Protein AF-A0A564YB86-F1 (afdb_monomer_lite)

Organism: Hymenolepis diminuta (NCBI:txid6216)

Radius of gyration: 13.34 Å; chains: 1; bounding box: 32×27×42 Å

Secondary structure (DSSP, 8-state):
-PPPEEEEEESSTT-EEEEEE--TTTTTSPPEEEEEETTEEEETTT-SSPPSSHHHHHHHHHHHHHHHTT-PPPHHHHGGGHHHHHHHHHHS-TTGGGGG--

Structure (mmCIF, N/CA/C/O backbone):
data_AF-A0A564YB86-F1
#
_entry.id   AF-A0A564YB86-F1
#
loop_
_atom_site.group_PDB
_atom_site.id
_atom_site.type_symbol
_atom_site.label_atom_id
_atom_site.label_alt_id
_atom_site.label_comp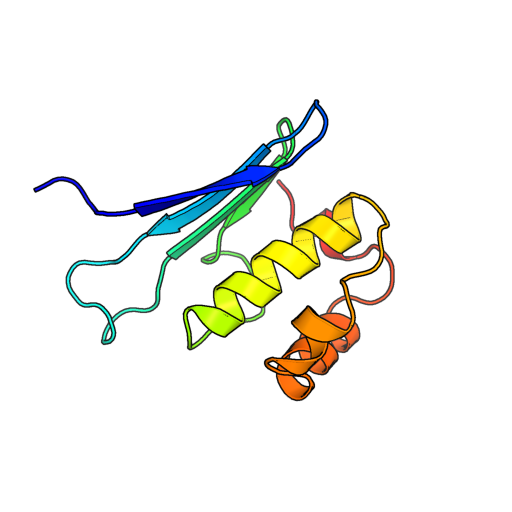_id
_atom_site.label_asym_id
_atom_site.label_entity_id
_atom_site.label_seq_id
_atom_site.pdbx_PDB_ins_code
_atom_site.Cartn_x
_atom_site.Cartn_y
_atom_site.Cartn_z
_atom_site.occupancy
_atom_site.B_iso_or_equiv
_atom_site.auth_seq_id
_atom_site.auth_comp_id
_atom_site.auth_asym_id
_atom_site.auth_atom_id
_atom_site.pdbx_PDB_model_num
ATOM 1 N N . MET A 1 1 ? 3.815 1.767 25.684 1.00 54.16 1 MET A N 1
ATOM 2 C CA . MET A 1 1 ? 3.731 0.775 24.587 1.00 54.16 1 MET A CA 1
ATOM 3 C C . MET A 1 1 ? 3.993 1.471 23.267 1.00 54.16 1 MET A C 1
ATOM 5 O O . MET A 1 1 ? 3.240 2.378 22.918 1.00 54.16 1 MET A O 1
ATOM 9 N N . SER A 1 2 ? 5.054 1.070 22.572 1.00 59.16 2 SER A N 1
ATOM 10 C CA . SER A 1 2 ? 5.341 1.510 21.204 1.00 59.16 2 SER A CA 1
ATOM 11 C C . SER A 1 2 ? 4.254 0.998 20.246 1.00 59.16 2 SER A C 1
ATOM 13 O O . SER A 1 2 ? 3.714 -0.086 20.478 1.00 59.16 2 SER A O 1
ATOM 15 N N . PRO A 1 3 ? 3.881 1.753 19.202 1.00 65.19 3 PRO A N 1
ATOM 16 C CA . PRO A 1 3 ? 2.909 1.284 18.222 1.00 65.19 3 PRO A CA 1
ATOM 17 C C . PRO A 1 3 ? 3.442 0.048 17.486 1.00 65.19 3 PRO A C 1
ATOM 19 O O . PRO A 1 3 ? 4.562 0.057 16.980 1.00 65.19 3 PRO A O 1
ATOM 22 N N . SER A 1 4 ? 2.631 -1.009 17.418 1.00 81.81 4 SER A N 1
ATOM 23 C CA . SER A 1 4 ? 2.932 -2.191 16.608 1.00 81.81 4 SER A CA 1
ATOM 24 C C . SER A 1 4 ? 2.824 -1.841 15.124 1.00 81.81 4 SER A C 1
ATOM 26 O O . SER A 1 4 ? 1.847 -1.210 14.700 1.00 81.81 4 SER A O 1
ATOM 28 N N . PHE A 1 5 ? 3.806 -2.271 14.337 1.00 88.44 5 PHE A N 1
ATOM 29 C CA . PHE A 1 5 ? 3.814 -2.093 12.892 1.00 88.44 5 PHE A CA 1
ATOM 30 C C . PHE A 1 5 ? 4.203 -3.387 12.182 1.00 88.44 5 PHE A C 1
ATOM 32 O O . PHE A 1 5 ? 4.868 -4.244 12.758 1.00 88.44 5 PHE A O 1
ATOM 39 N N . ILE A 1 6 ? 3.781 -3.502 10.926 1.00 90.50 6 ILE A N 1
ATOM 40 C CA . ILE A 1 6 ? 4.266 -4.523 9.995 1.00 90.50 6 ILE A CA 1
ATOM 41 C C . ILE A 1 6 ? 5.061 -3.785 8.922 1.00 90.50 6 ILE A C 1
ATOM 43 O O . ILE A 1 6 ? 4.577 -2.779 8.399 1.00 90.50 6 ILE A O 1
ATOM 47 N N . LEU A 1 7 ? 6.273 -4.250 8.628 1.00 92.44 7 LEU A N 1
ATOM 48 C CA . LEU A 1 7 ? 7.184 -3.659 7.651 1.00 92.44 7 LEU A CA 1
ATOM 49 C C . LEU A 1 7 ? 7.479 -4.680 6.555 1.00 92.44 7 LEU A C 1
ATOM 51 O O . LEU A 1 7 ? 7.815 -5.822 6.854 1.00 92.44 7 LEU A O 1
ATOM 55 N N . PHE A 1 8 ? 7.391 -4.242 5.306 1.00 92.69 8 PHE A N 1
ATOM 56 C CA . PHE A 1 8 ? 7.747 -5.023 4.129 1.00 92.69 8 PHE A CA 1
ATOM 57 C C . PHE A 1 8 ? 8.826 -4.273 3.361 1.00 92.69 8 PHE A C 1
ATOM 59 O O . PHE A 1 8 ? 8.673 -3.079 3.099 1.00 92.69 8 PHE A O 1
ATOM 66 N N . HIS A 1 9 ? 9.906 -4.961 3.007 1.00 92.00 9 HIS A N 1
ATOM 67 C CA . HIS A 1 9 ? 10.971 -4.402 2.180 1.00 92.00 9 HIS A CA 1
ATOM 68 C C . HIS A 1 9 ? 10.662 -4.594 0.694 1.00 92.00 9 HIS A C 1
ATOM 70 O O . HIS A 1 9 ? 10.125 -5.625 0.296 1.00 92.00 9 HIS A O 1
ATOM 76 N N . ILE A 1 10 ? 11.019 -3.597 -0.114 1.00 91.19 10 ILE A N 1
ATOM 77 C CA . ILE A 1 10 ? 10.881 -3.625 -1.573 1.00 91.19 10 ILE A CA 1
ATOM 78 C C . ILE A 1 10 ? 12.260 -3.899 -2.177 1.00 91.19 10 ILE A C 1
ATOM 80 O O . ILE A 1 10 ? 13.236 -3.249 -1.794 1.00 91.19 10 ILE A O 1
ATOM 84 N N . VAL A 1 11 ? 12.331 -4.848 -3.111 1.00 85.94 11 VAL A N 1
ATOM 85 C CA . VAL A 1 11 ? 13.561 -5.304 -3.783 1.00 85.94 11 VAL A CA 1
ATOM 86 C C . VAL A 1 11 ? 13.454 -5.110 -5.304 1.00 85.94 11 V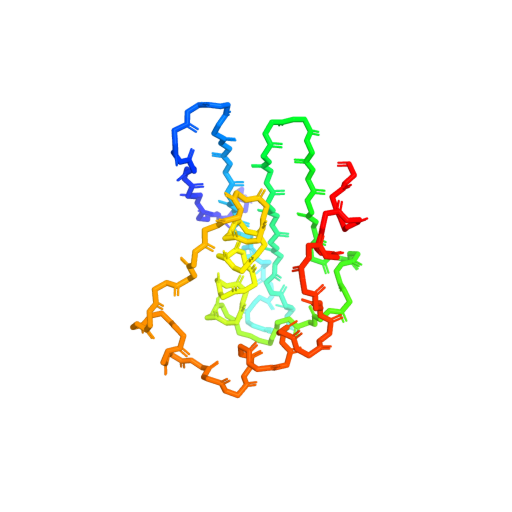AL A C 1
ATOM 88 O O . VAL A 1 11 ? 12.338 -5.220 -5.814 1.00 85.94 11 VAL A O 1
ATOM 91 N N . PRO A 1 12 ? 14.563 -4.883 -6.047 1.00 73.69 12 PRO A N 1
ATOM 92 C CA . PRO A 1 12 ? 15.955 -4.647 -5.612 1.00 73.69 12 PRO A CA 1
ATOM 93 C C . PRO A 1 12 ? 16.279 -3.153 -5.337 1.00 73.69 12 PRO A C 1
ATOM 95 O O . PRO A 1 12 ? 15.416 -2.288 -5.462 1.00 73.69 12 PRO A O 1
ATOM 98 N N . PHE A 1 13 ? 17.517 -2.833 -4.922 1.00 56.41 13 PHE A N 1
ATOM 99 C CA . PHE A 1 13 ? 17.978 -1.460 -4.611 1.00 56.41 13 PHE A CA 1
ATOM 100 C C . PHE A 1 13 ? 17.838 -0.505 -5.834 1.00 56.41 13 PHE A C 1
ATOM 102 O O . PHE A 1 13 ? 18.167 -0.942 -6.934 1.00 56.41 13 PHE A O 1
ATOM 109 N N . PRO A 1 14 ? 17.368 0.763 -5.710 1.00 58.72 14 PRO A N 1
ATOM 110 C CA . PRO A 1 14 ? 17.280 1.592 -4.501 1.00 58.72 14 PRO A CA 1
ATOM 111 C C . PRO A 1 14 ? 16.234 1.138 -3.482 1.00 58.72 14 PRO A C 1
ATOM 113 O O . PRO A 1 14 ? 16.266 1.597 -2.342 1.00 58.72 14 PRO A O 1
ATOM 116 N N . GLY A 1 15 ? 15.386 0.168 -3.837 1.00 78.44 15 GLY A N 1
ATOM 117 C CA . GLY A 1 15 ? 14.534 -0.534 -2.893 1.00 78.44 15 GLY A CA 1
ATOM 118 C C . GLY A 1 15 ? 13.634 0.425 -2.129 1.00 78.44 15 GLY A C 1
ATOM 119 O O . GLY A 1 15 ? 13.331 1.543 -2.557 1.00 78.44 15 GLY A O 1
ATOM 120 N N . GLY A 1 16 ? 13.180 -0.023 -0.973 1.00 91.25 16 GLY A N 1
ATOM 121 C CA . GLY A 1 16 ? 12.305 0.780 -0.147 1.00 91.25 16 GLY A CA 1
ATOM 122 C C . GLY A 1 16 ? 11.589 -0.061 0.878 1.00 91.25 16 GLY A C 1
ATOM 123 O O . GLY A 1 16 ? 11.995 -1.180 1.206 1.00 91.25 16 GLY A O 1
ATOM 124 N N . TYR A 1 17 ? 10.500 0.489 1.384 1.00 93.44 17 TYR A N 1
ATOM 125 C CA . TYR A 1 17 ? 9.610 -0.256 2.245 1.00 93.44 17 TYR A CA 1
ATOM 126 C C . TYR A 1 17 ? 8.186 0.245 2.110 1.00 93.44 17 TYR A C 1
ATOM 128 O O . TYR A 1 17 ? 7.944 1.419 1.826 1.00 93.44 17 TYR A O 1
ATOM 136 N N . TRP A 1 18 ? 7.234 -0.611 2.445 1.00 94.44 18 TRP A N 1
ATOM 137 C CA . TRP A 1 18 ? 5.960 -0.129 2.946 1.00 94.44 18 TRP A CA 1
ATOM 138 C C . TRP A 1 18 ? 5.719 -0.636 4.356 1.00 94.44 18 TRP A C 1
ATOM 140 O O . TRP A 1 18 ? 6.263 -1.654 4.785 1.00 94.44 18 TRP A O 1
ATOM 150 N N . ARG A 1 19 ? 4.913 0.104 5.110 1.00 94.25 19 ARG A N 1
ATOM 151 C CA . ARG A 1 19 ? 4.601 -0.239 6.496 1.00 94.25 19 ARG A CA 1
ATOM 152 C C . ARG A 1 19 ? 3.161 0.059 6.846 1.00 94.25 19 ARG A C 1
ATOM 154 O O . ARG A 1 19 ? 2.611 1.066 6.399 1.00 94.25 19 ARG A O 1
ATOM 161 N N . PHE A 1 20 ? 2.607 -0.783 7.705 1.00 93.88 20 PHE A N 1
ATOM 162 C CA . PHE A 1 20 ? 1.294 -0.620 8.310 1.00 93.88 20 PHE A CA 1
ATOM 163 C C . PHE A 1 20 ? 1.437 -0.267 9.779 1.00 93.88 20 PHE A C 1
ATOM 165 O O . PHE A 1 20 ? 2.175 -0.924 10.509 1.00 93.88 20 PHE A O 1
ATOM 172 N N . TYR A 1 21 ? 0.683 0.728 10.220 1.00 90.75 21 TYR A N 1
ATOM 173 C CA . TYR A 1 21 ? 0.574 1.117 11.615 1.00 90.75 21 TYR A CA 1
ATOM 174 C C . TYR A 1 21 ? -0.817 0.817 12.125 1.00 90.75 21 TYR A C 1
ATOM 176 O O . TYR A 1 21 ? -1.806 1.363 11.623 1.00 90.75 21 TYR A O 1
ATOM 184 N N . LYS A 1 22 ? -0.879 -0.002 13.175 1.00 87.25 22 LYS A N 1
ATOM 185 C CA . LYS A 1 22 ? -2.128 -0.268 13.877 1.00 87.25 22 LYS A CA 1
ATOM 186 C C . LYS A 1 22 ? -2.376 0.835 14.914 1.00 87.25 22 LYS A C 1
ATOM 188 O O . LYS A 1 22 ? -1.655 0.886 15.915 1.00 87.25 22 LYS A O 1
ATOM 193 N N . PRO A 1 23 ? -3.375 1.719 14.734 1.00 86.44 23 PRO A N 1
ATOM 194 C CA . PRO A 1 23 ? -3.736 2.662 15.785 1.00 86.44 23 PRO A CA 1
ATOM 195 C C . PRO A 1 23 ? -4.309 1.915 16.999 1.00 86.44 23 PRO A C 1
ATOM 197 O O . PRO A 1 23 ? -4.899 0.845 16.864 1.00 86.44 23 PRO A O 1
ATOM 200 N N . LYS A 1 24 ? -4.201 2.503 18.201 1.00 86.75 24 LYS A N 1
ATOM 201 C CA . LYS A 1 24 ? -4.731 1.897 19.444 1.00 86.75 24 LYS A CA 1
ATOM 202 C C . LYS A 1 24 ? -6.224 1.551 19.370 1.00 86.75 24 LYS A C 1
ATOM 204 O O . LYS A 1 24 ? -6.652 0.598 19.999 1.00 86.75 24 LYS A O 1
ATOM 209 N N . LYS A 1 25 ? -6.999 2.335 18.613 1.00 87.75 25 LYS A N 1
ATOM 210 C CA . LYS A 1 25 ? -8.445 2.163 18.411 1.00 87.75 25 LYS A CA 1
ATOM 211 C C . LYS A 1 25 ? -8.765 1.457 17.086 1.00 87.75 25 LYS A C 1
ATOM 213 O O . LYS A 1 25 ? -9.725 1.826 16.433 1.00 87.75 25 LYS A O 1
ATOM 218 N N . TYR A 1 26 ? -7.917 0.554 16.601 1.00 82.19 26 TYR A N 1
ATOM 219 C CA . TYR A 1 26 ? -8.249 -0.263 15.429 1.00 82.19 26 TYR A CA 1
ATOM 220 C C . TYR A 1 26 ? -9.256 -1.356 15.835 1.00 82.19 26 TYR A C 1
ATOM 222 O O . TYR A 1 26 ? -9.001 -2.012 16.848 1.00 82.19 26 TYR A O 1
ATOM 230 N N . PRO A 1 27 ? -10.350 -1.597 15.082 1.00 85.19 27 PRO A N 1
ATOM 231 C CA . PRO A 1 27 ? -10.670 -1.059 13.751 1.00 85.19 27 PRO A CA 1
ATOM 232 C C . PRO A 1 27 ? -11.500 0.242 13.722 1.00 85.19 27 PRO A C 1
ATOM 234 O O . PRO A 1 27 ? -11.800 0.730 12.639 1.00 85.19 27 PRO A O 1
ATOM 237 N N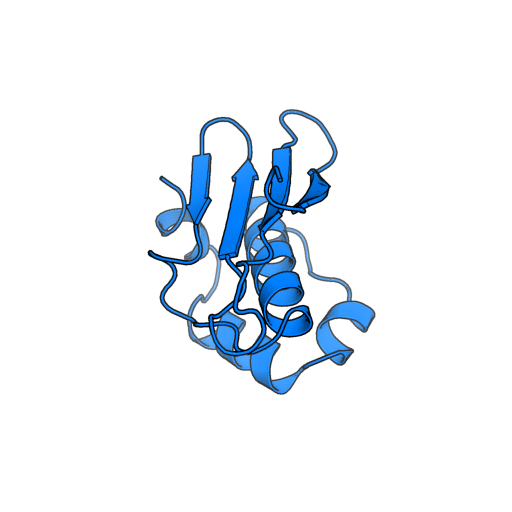 . GLN A 1 28 ? -11.857 0.848 14.862 1.00 88.44 28 GLN A N 1
ATOM 238 C CA . GLN A 1 28 ? -12.645 2.099 14.894 1.00 88.44 28 GLN A CA 1
ATOM 239 C C . GLN A 1 28 ? -11.925 3.301 14.254 1.00 88.44 28 GLN A C 1
ATOM 241 O O . GLN A 1 28 ? -12.563 4.255 13.816 1.00 88.44 28 GLN A O 1
ATOM 246 N N . LYS A 1 29 ? -10.588 3.281 14.219 1.00 85.56 29 LYS A N 1
ATOM 247 C CA . LYS A 1 29 ? -9.755 4.176 13.412 1.00 85.56 29 LYS A CA 1
ATOM 248 C C . LYS A 1 29 ? -9.105 3.386 12.275 1.00 85.56 29 LYS A C 1
ATOM 250 O O . LYS A 1 29 ? -8.600 2.289 12.538 1.00 85.56 29 LYS A O 1
ATOM 255 N N . PRO A 1 30 ? -9.039 3.959 11.059 1.00 84.00 30 PRO A N 1
ATOM 256 C CA . PRO A 1 30 ? -8.440 3.289 9.916 1.00 84.00 30 PRO A CA 1
ATOM 257 C C . PRO A 1 30 ? -6.954 3.022 10.151 1.00 84.00 30 PRO A C 1
ATOM 259 O O . PRO A 1 30 ? -6.261 3.773 10.845 1.00 84.00 30 PRO A O 1
ATOM 262 N N . LEU A 1 31 ? -6.465 1.945 9.544 1.00 88.38 31 LEU A N 1
ATOM 263 C CA . LEU A 1 31 ? -5.046 1.622 9.497 1.00 88.38 31 LEU A CA 1
ATOM 264 C C . LEU A 1 31 ? -4.275 2.763 8.815 1.00 88.38 31 LEU A C 1
ATOM 266 O O . LEU A 1 31 ? -4.719 3.285 7.790 1.00 88.38 31 LEU A O 1
ATOM 270 N N . LEU A 1 32 ? -3.110 3.133 9.353 1.00 91.62 32 LEU A N 1
ATOM 271 C CA . LEU A 1 32 ? -2.211 4.040 8.638 1.00 91.62 32 LEU A CA 1
ATOM 272 C C . LEU A 1 32 ? -1.210 3.223 7.836 1.00 91.62 32 LEU A C 1
ATOM 274 O O . LEU A 1 32 ? -0.712 2.201 8.308 1.00 91.62 32 LEU A O 1
ATOM 278 N N . TRP A 1 33 ? -0.890 3.689 6.639 1.00 94.25 33 TRP A N 1
ATOM 279 C CA . TRP A 1 33 ? 0.096 3.049 5.786 1.00 94.25 33 TRP A CA 1
ATOM 280 C C . TRP A 1 33 ? 0.981 4.090 5.114 1.00 94.25 33 TRP A C 1
ATOM 282 O O . TRP A 1 33 ? 0.595 5.250 4.939 1.00 94.25 33 TRP A O 1
ATOM 292 N N . LYS A 1 34 ? 2.199 3.666 4.788 1.00 95.31 34 LYS A N 1
ATOM 293 C CA . LYS A 1 34 ? 3.194 4.464 4.076 1.00 95.31 34 LYS A CA 1
ATOM 294 C C . LYS A 1 34 ? 3.952 3.569 3.112 1.00 95.31 34 LYS A C 1
ATOM 296 O O . LYS A 1 34 ? 4.386 2.500 3.536 1.00 95.31 34 LYS A O 1
ATOM 301 N N . VAL A 1 35 ? 4.180 4.052 1.898 1.00 95.62 35 VAL A N 1
ATOM 302 C CA . VAL A 1 35 ? 5.124 3.489 0.925 1.00 95.62 35 VAL A CA 1
ATOM 303 C C . VAL A 1 35 ? 6.287 4.469 0.786 1.00 95.62 35 VAL A C 1
ATOM 305 O O . VAL A 1 35 ? 6.063 5.672 0.678 1.00 95.62 35 VAL A O 1
ATOM 308 N N . LYS A 1 36 ? 7.526 3.983 0.832 1.00 94.88 36 LYS A N 1
ATOM 309 C CA . LYS A 1 36 ? 8.743 4.756 0.565 1.00 94.88 36 LYS A CA 1
ATOM 310 C C . LYS A 1 36 ? 9.579 4.011 -0.468 1.00 94.88 36 LYS A C 1
ATOM 312 O O . LYS A 1 36 ? 9.867 2.835 -0.256 1.00 94.88 36 LYS A O 1
ATOM 317 N N . ILE A 1 37 ? 9.982 4.701 -1.531 1.00 92.25 37 ILE A N 1
ATOM 318 C CA . ILE A 1 37 ? 10.851 4.180 -2.592 1.00 92.25 37 ILE A CA 1
ATOM 319 C C . ILE A 1 37 ? 11.918 5.241 -2.874 1.00 92.25 37 ILE A C 1
ATOM 321 O O . ILE A 1 37 ? 11.585 6.360 -3.264 1.00 92.25 37 ILE A O 1
ATOM 325 N N . GLY A 1 38 ? 13.190 4.920 -2.621 1.00 88.88 38 GLY A N 1
ATOM 326 C CA . GLY A 1 38 ? 14.263 5.922 -2.625 1.00 88.88 38 GLY A CA 1
ATOM 327 C C . GLY A 1 38 ? 13.945 7.106 -1.698 1.00 88.88 38 GLY A C 1
ATOM 328 O O . GLY A 1 38 ? 13.602 6.910 -0.527 1.00 88.88 38 GLY A O 1
ATOM 329 N N . ASP A 1 39 ? 14.010 8.325 -2.232 1.00 88.88 39 ASP A N 1
ATOM 330 C CA . ASP A 1 39 ? 13.693 9.563 -1.501 1.00 88.88 39 ASP A CA 1
ATOM 331 C C . ASP A 1 39 ? 12.208 9.933 -1.518 1.00 88.88 39 ASP A C 1
ATOM 333 O O . ASP A 1 39 ? 11.779 10.798 -0.758 1.00 88.88 39 ASP A O 1
ATOM 337 N N . LYS A 1 40 ? 11.410 9.237 -2.329 1.00 90.94 40 LYS A N 1
ATOM 338 C CA . LYS A 1 40 ? 9.992 9.518 -2.525 1.00 90.94 40 LYS A CA 1
ATOM 339 C C . LYS A 1 40 ? 9.116 8.713 -1.574 1.00 90.94 40 LYS A C 1
ATOM 341 O O . LYS A 1 40 ? 9.421 7.560 -1.240 1.00 90.94 40 LYS A O 1
ATOM 346 N N . GLN A 1 41 ? 7.980 9.273 -1.173 1.00 94.62 41 GLN A N 1
ATOM 347 C CA . GLN A 1 41 ? 7.018 8.560 -0.332 1.00 94.62 41 GLN A CA 1
ATOM 348 C C . GLN A 1 41 ? 5.557 8.909 -0.624 1.00 94.62 41 GLN A C 1
ATOM 350 O O . GLN A 1 41 ? 5.234 9.997 -1.081 1.00 94.62 41 GLN A O 1
ATOM 355 N N . VAL A 1 42 ? 4.668 7.984 -0.261 1.00 94.56 42 VAL A N 1
ATOM 356 C CA . VAL A 1 42 ? 3.213 8.174 -0.217 1.00 94.56 42 VAL A CA 1
ATOM 357 C C . VAL A 1 42 ? 2.719 7.763 1.162 1.00 94.56 42 VAL A C 1
ATOM 359 O O . VAL A 1 42 ? 3.144 6.739 1.707 1.00 94.56 42 VAL A O 1
ATOM 362 N N . VAL A 1 43 ? 1.805 8.541 1.735 1.00 93.69 43 VAL A N 1
ATOM 363 C CA . VAL A 1 43 ? 1.131 8.214 2.998 1.00 93.69 43 VAL A CA 1
ATOM 364 C C . VAL A 1 43 ? -0.382 8.260 2.826 1.00 93.69 43 VAL A C 1
ATOM 366 O O . VAL A 1 43 ? -0.923 9.074 2.076 1.00 93.69 43 VAL A O 1
ATOM 369 N N . ASN A 1 44 ? -1.081 7.406 3.569 1.00 91.25 44 ASN A N 1
ATOM 370 C CA . ASN A 1 44 ? -2.529 7.235 3.452 1.00 91.25 44 ASN A CA 1
ATOM 371 C C . ASN A 1 44 ? -3.359 8.513 3.684 1.00 91.25 44 ASN A C 1
ATOM 373 O O . ASN A 1 44 ? -4.498 8.607 3.219 1.00 91.25 44 ASN A O 1
ATOM 377 N N . THR A 1 45 ? -2.834 9.487 4.432 1.00 87.31 45 THR A N 1
ATOM 378 C CA . THR A 1 45 ? -3.536 10.743 4.727 1.00 87.31 45 THR A CA 1
ATOM 379 C C . THR A 1 45 ? -3.760 11.574 3.470 1.00 87.31 45 THR A C 1
ATOM 381 O O . THR A 1 45 ? -4.855 12.112 3.313 1.00 87.31 45 THR A O 1
ATOM 384 N N . PHE A 1 46 ? -2.786 11.600 2.557 1.00 86.81 46 PHE A N 1
ATOM 385 C CA . PHE A 1 46 ? -2.845 12.382 1.317 1.00 86.81 46 PHE A CA 1
ATOM 386 C C . PHE A 1 46 ? -3.343 11.578 0.114 1.00 86.81 46 PHE A C 1
ATOM 388 O O . PHE A 1 46 ? -3.786 12.166 -0.862 1.00 86.81 46 PHE A O 1
ATOM 395 N N . PHE A 1 47 ? -3.351 10.245 0.203 1.00 90.50 47 PHE A N 1
ATOM 396 C CA . PHE A 1 47 ? -3.820 9.407 -0.895 1.00 90.50 47 PHE A CA 1
ATOM 397 C C . PHE A 1 47 ? -5.352 9.518 -1.088 1.00 90.50 47 PHE A C 1
ATOM 399 O O . PHE A 1 47 ? -6.094 9.441 -0.093 1.00 90.50 47 PHE A O 1
ATOM 406 N N . PRO A 1 48 ? -5.853 9.690 -2.328 1.00 90.44 48 PRO A N 1
ATOM 407 C CA . PRO A 1 48 ? -7.258 10.011 -2.592 1.00 90.44 48 PRO A CA 1
ATOM 408 C C . PRO A 1 48 ? -8.209 8.819 -2.443 1.00 90.44 48 PRO A C 1
ATOM 410 O O . PRO A 1 48 ? -9.390 9.029 -2.182 1.00 90.44 48 PRO A O 1
ATOM 413 N N . ILE A 1 49 ? -7.719 7.581 -2.570 1.00 91.62 49 ILE A N 1
ATOM 414 C CA . ILE A 1 49 ? -8.525 6.374 -2.343 1.00 91.62 49 ILE A CA 1
ATOM 415 C C . ILE A 1 49 ? -8.292 5.881 -0.917 1.00 91.62 49 ILE A C 1
ATOM 417 O O . ILE A 1 49 ? -7.161 5.632 -0.496 1.00 91.62 49 ILE A O 1
ATOM 421 N N . LYS A 1 50 ? -9.366 5.751 -0.139 1.00 90.38 50 LYS A N 1
ATOM 422 C CA . LYS A 1 50 ? -9.281 5.299 1.251 1.00 90.38 50 LYS A CA 1
ATOM 423 C C . LYS A 1 50 ? -9.487 3.789 1.323 1.00 90.38 50 LYS A C 1
ATOM 425 O O . LYS A 1 50 ? -10.507 3.277 0.890 1.00 90.38 50 LYS A O 1
ATOM 430 N N . ALA A 1 51 ? -8.517 3.092 1.910 1.00 90.69 51 ALA A N 1
ATOM 431 C CA . ALA A 1 51 ? -8.662 1.685 2.259 1.00 90.69 51 ALA A CA 1
ATOM 432 C C . ALA A 1 51 ? -9.494 1.538 3.538 1.00 90.69 51 ALA A C 1
ATOM 434 O O . ALA A 1 51 ? -9.144 2.113 4.575 1.00 90.69 51 ALA A O 1
ATOM 435 N N . SER A 1 52 ? -10.543 0.721 3.479 1.00 88.56 52 SER A N 1
ATOM 436 C CA . SER A 1 52 ? -11.372 0.377 4.643 1.00 88.56 52 SER A CA 1
ATOM 437 C C . SER A 1 52 ? -10.859 -0.858 5.388 1.00 88.56 52 SER A C 1
ATOM 439 O O . SER A 1 52 ? -11.211 -1.077 6.546 1.00 88.56 52 SER A O 1
ATOM 441 N N . THR A 1 53 ? -10.002 -1.660 4.751 1.00 90.12 53 THR A N 1
ATOM 442 C CA . THR A 1 53 ? -9.445 -2.895 5.320 1.00 90.12 53 THR A CA 1
ATOM 443 C C . THR A 1 53 ? -7.924 -2.953 5.176 1.00 90.12 53 THR A C 1
ATOM 445 O O . THR A 1 53 ? -7.329 -2.267 4.342 1.00 90.12 53 THR A O 1
ATOM 448 N N . LEU A 1 54 ? -7.276 -3.809 5.978 1.00 91.44 54 LEU A N 1
ATOM 449 C CA . LEU A 1 54 ? -5.846 -4.110 5.821 1.00 91.44 54 LEU A CA 1
ATOM 450 C C . LEU A 1 54 ? -5.539 -4.675 4.425 1.00 91.44 54 LEU A C 1
ATOM 452 O O . LEU A 1 54 ? -4.516 -4.318 3.851 1.00 91.44 54 LEU A O 1
ATOM 456 N N . LEU A 1 55 ? -6.433 -5.500 3.868 1.00 93.56 55 LEU A N 1
ATOM 457 C CA . LEU A 1 55 ? -6.286 -6.052 2.520 1.00 93.56 55 LEU A CA 1
ATOM 458 C C . LEU A 1 55 ? -6.281 -4.947 1.458 1.00 93.56 55 LEU A C 1
ATOM 460 O O . LEU A 1 55 ? -5.389 -4.909 0.621 1.00 93.56 55 LEU A O 1
ATOM 464 N N . GLN A 1 56 ? -7.215 -3.999 1.525 1.00 94.50 56 GLN A N 1
ATOM 465 C CA . GLN A 1 56 ? -7.239 -2.871 0.589 1.00 94.50 56 GLN A CA 1
ATOM 466 C C . GLN A 1 56 ? -6.008 -1.976 0.747 1.00 94.50 56 GLN A C 1
ATOM 468 O O . GLN A 1 56 ? -5.440 -1.533 -0.245 1.00 94.50 56 GLN A O 1
ATOM 473 N N . ALA A 1 57 ? -5.539 -1.749 1.979 1.00 93.94 57 ALA A N 1
ATOM 474 C CA . ALA A 1 57 ? -4.299 -1.010 2.210 1.00 93.94 57 ALA A CA 1
ATOM 475 C C . ALA A 1 57 ? -3.087 -1.741 1.607 1.00 93.94 57 ALA A C 1
ATOM 477 O O . ALA A 1 57 ? -2.213 -1.108 1.020 1.00 93.94 57 ALA A O 1
ATOM 478 N N . PHE A 1 58 ? -3.058 -3.070 1.709 1.00 94.25 58 PHE A N 1
ATOM 479 C CA . PHE A 1 58 ? -2.064 -3.918 1.059 1.00 94.25 58 PHE A CA 1
ATOM 480 C C . PHE A 1 58 ? -2.120 -3.822 -0.466 1.00 94.25 58 PHE A C 1
ATOM 482 O O . PHE A 1 58 ? -1.080 -3.607 -1.090 1.00 94.25 58 PHE A O 1
ATOM 489 N N . LEU A 1 59 ? -3.315 -3.873 -1.055 1.00 96.31 59 LEU A N 1
ATOM 490 C CA . LEU A 1 59 ? -3.503 -3.698 -2.494 1.00 96.31 59 LEU A CA 1
ATOM 491 C C . LEU A 1 59 ? -3.084 -2.305 -2.972 1.00 96.31 59 LEU A C 1
ATOM 493 O O . LEU A 1 59 ? -2.415 -2.215 -3.996 1.00 96.31 59 LEU A O 1
ATOM 497 N N . ILE A 1 60 ? -3.390 -1.233 -2.226 1.00 95.69 60 ILE A N 1
ATOM 498 C CA . ILE A 1 60 ? -2.888 0.114 -2.546 1.00 95.69 60 ILE A CA 1
ATOM 499 C C . ILE A 1 60 ? -1.360 0.116 -2.550 1.00 95.69 60 ILE A C 1
ATOM 501 O O . ILE A 1 60 ? -0.762 0.572 -3.519 1.00 95.69 60 ILE A O 1
ATOM 505 N N . CYS A 1 61 ? -0.719 -0.386 -1.488 1.00 95.19 61 CYS A N 1
ATOM 506 C CA . CYS A 1 61 ? 0.741 -0.387 -1.396 1.00 95.19 61 CYS A CA 1
ATOM 507 C C . CYS A 1 61 ? 1.374 -1.123 -2.582 1.00 95.19 61 CYS A C 1
ATOM 509 O O . CYS A 1 61 ? 2.253 -0.568 -3.237 1.00 95.19 61 CYS A O 1
ATOM 511 N N . LEU A 1 62 ? 0.894 -2.329 -2.896 1.00 94.81 62 LEU A N 1
ATOM 512 C CA . LEU A 1 62 ? 1.372 -3.081 -4.053 1.00 94.81 62 LEU A CA 1
ATOM 513 C C . LEU A 1 62 ? 1.091 -2.358 -5.368 1.00 94.81 62 LEU A C 1
ATOM 515 O O . LEU A 1 62 ? 1.959 -2.331 -6.230 1.00 94.81 62 LEU A O 1
ATOM 519 N N . PHE A 1 63 ? -0.073 -1.728 -5.519 1.00 95.38 63 PHE A N 1
ATOM 520 C CA . PHE A 1 63 ? -0.432 -1.000 -6.735 1.00 95.38 63 PHE A CA 1
ATOM 521 C C . PHE A 1 63 ? 0.500 0.179 -6.972 1.00 95.38 63 PHE A C 1
ATOM 523 O O . PHE A 1 63 ? 1.015 0.342 -8.077 1.00 95.38 63 PHE A O 1
ATOM 530 N N . LEU A 1 64 ? 0.770 0.954 -5.920 1.00 94.12 64 LEU A N 1
ATOM 531 C CA . LEU A 1 64 ? 1.706 2.071 -5.967 1.00 94.12 64 LEU A CA 1
ATOM 532 C C . LEU A 1 64 ? 3.096 1.621 -6.414 1.00 94.12 64 LEU A C 1
ATOM 534 O O . LEU A 1 64 ? 3.723 2.274 -7.240 1.00 94.12 64 LEU A O 1
ATOM 538 N N . ILE A 1 65 ? 3.558 0.491 -5.886 1.00 92.50 65 ILE A N 1
ATOM 539 C CA . ILE A 1 65 ? 4.882 -0.064 -6.177 1.00 92.50 65 ILE A CA 1
ATOM 540 C C . ILE A 1 65 ? 4.936 -0.607 -7.596 1.00 92.50 65 ILE A C 1
ATOM 542 O O . ILE A 1 65 ? 5.840 -0.247 -8.343 1.00 92.50 65 ILE A O 1
ATOM 546 N N . SER A 1 66 ? 3.948 -1.413 -7.985 1.00 92.38 66 SER A N 1
ATOM 547 C CA . SER A 1 66 ? 3.835 -1.956 -9.334 1.00 92.38 66 SER A CA 1
ATOM 548 C C . SER A 1 66 ? 3.856 -0.844 -10.377 1.00 92.38 66 SER A C 1
ATOM 550 O O . SER A 1 66 ? 4.649 -0.886 -11.312 1.00 92.38 66 SER A O 1
ATOM 552 N N . LYS A 1 67 ? 3.065 0.212 -10.166 1.00 91.94 67 LYS A N 1
ATOM 553 C CA . LYS A 1 67 ? 3.045 1.380 -11.051 1.00 91.94 67 LYS A CA 1
ATOM 554 C C . LYS A 1 67 ? 4.354 2.158 -11.043 1.00 91.94 67 LYS A C 1
ATOM 556 O O . LYS A 1 67 ? 4.832 2.530 -12.106 1.00 91.94 67 LYS A O 1
ATOM 561 N N . HIS A 1 68 ? 4.960 2.370 -9.878 1.00 89.88 68 HIS A N 1
ATOM 562 C CA . HIS A 1 68 ? 6.224 3.097 -9.787 1.00 89.88 68 HIS A CA 1
ATOM 563 C C . HIS A 1 68 ? 7.368 2.398 -10.536 1.00 89.88 68 HIS A C 1
ATOM 565 O O . HIS A 1 68 ? 8.159 3.059 -11.203 1.00 89.88 68 HIS A O 1
ATOM 571 N N . PHE A 1 69 ? 7.442 1.068 -10.453 1.00 88.50 69 PHE A N 1
ATOM 572 C CA . PHE A 1 69 ? 8.455 0.268 -11.148 1.00 88.50 69 PHE A CA 1
ATOM 573 C C . PHE A 1 69 ? 8.051 -0.150 -12.568 1.00 88.50 69 PHE A C 1
ATOM 575 O O . PHE A 1 69 ? 8.809 -0.869 -13.213 1.00 88.50 69 PHE A O 1
ATOM 582 N N . ASN A 1 70 ? 6.883 0.284 -13.055 1.00 89.75 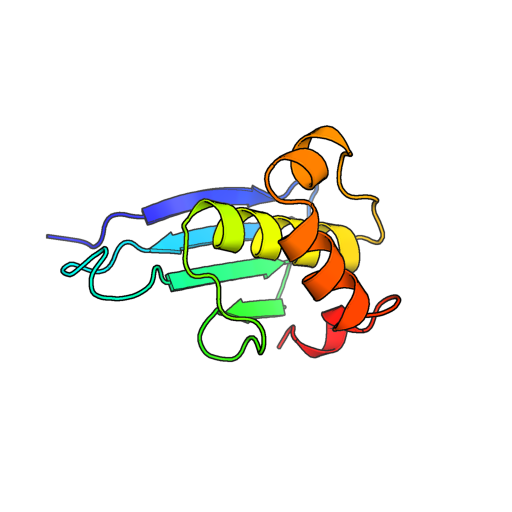70 ASN A N 1
ATOM 583 C CA . ASN 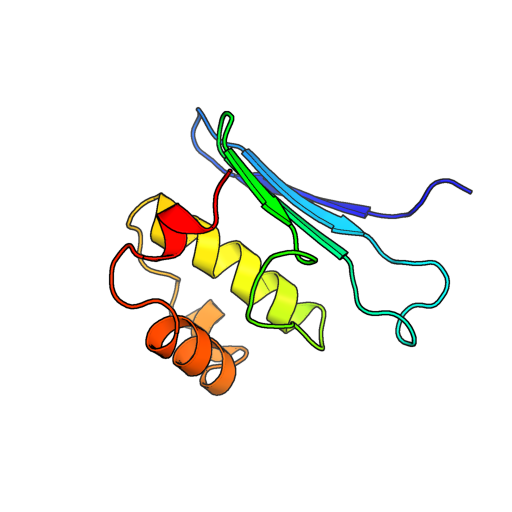A 1 70 ? 6.312 -0.143 -14.334 1.00 89.75 70 ASN A CA 1
ATOM 584 C C . ASN A 1 70 ? 6.288 -1.680 -14.496 1.00 89.75 70 ASN A C 1
ATOM 586 O O . ASN A 1 70 ? 6.653 -2.228 -15.535 1.00 89.75 70 ASN A O 1
ATOM 590 N N . ILE A 1 71 ? 5.890 -2.377 -13.432 1.00 90.56 71 ILE A N 1
ATOM 591 C CA . ILE A 1 71 ? 5.692 -3.827 -13.418 1.00 90.56 71 ILE A CA 1
ATOM 592 C C . ILE A 1 71 ? 4.210 -4.146 -13.259 1.00 90.56 71 ILE A C 1
ATOM 594 O O . ILE A 1 71 ? 3.449 -3.413 -12.619 1.00 90.56 71 ILE A O 1
ATOM 598 N N . GLU A 1 72 ? 3.796 -5.278 -13.809 1.00 92.25 72 GLU A N 1
ATOM 599 C CA . GLU A 1 72 ? 2.435 -5.762 -13.628 1.00 92.25 72 GLU A CA 1
ATOM 600 C C . GLU A 1 72 ? 2.224 -6.274 -12.201 1.00 92.25 72 GLU A C 1
ATOM 602 O O . GLU A 1 72 ? 3.096 -6.900 -11.593 1.00 92.25 72 GLU A O 1
ATOM 607 N N . MET A 1 73 ? 1.044 -5.998 -11.646 1.00 93.81 73 MET A N 1
ATOM 608 C CA . MET A 1 73 ? 0.641 -6.624 -10.392 1.00 93.81 73 MET A CA 1
ATOM 609 C C . MET A 1 73 ? 0.236 -8.080 -10.671 1.00 93.81 73 MET A C 1
ATOM 611 O O . MET A 1 73 ? -0.547 -8.303 -11.596 1.00 93.81 73 MET A O 1
ATOM 615 N N . PRO A 1 74 ? 0.698 -9.063 -9.874 1.00 94.94 74 PRO A N 1
ATOM 616 C CA . PRO A 1 74 ? 0.325 -10.460 -10.071 1.00 94.94 74 PRO A CA 1
ATOM 617 C C . PRO A 1 74 ? -1.194 -10.673 -10.049 1.00 94.94 74 PRO A C 1
ATOM 619 O O . PRO A 1 74 ? -1.888 -10.146 -9.175 1.00 94.94 74 PRO A O 1
ATOM 622 N N . LEU A 1 75 ? -1.707 -11.489 -10.975 1.00 95.31 75 LEU A N 1
ATOM 623 C CA . LEU A 1 75 ? -3.145 -11.763 -11.102 1.00 95.31 75 LEU A CA 1
ATOM 624 C C . LEU A 1 75 ? -3.752 -12.330 -9.813 1.00 95.31 75 LEU A C 1
ATOM 626 O O . LEU A 1 75 ? -4.840 -11.914 -9.424 1.00 95.31 75 LEU A O 1
ATOM 630 N N . ASP A 1 76 ? -3.033 -13.208 -9.118 1.00 95.81 76 ASP A N 1
ATOM 631 C CA . ASP A 1 76 ? -3.496 -13.817 -7.865 1.00 95.81 76 ASP A CA 1
ATOM 632 C C . ASP A 1 76 ? -3.706 -12.774 -6.757 1.00 95.81 76 ASP A C 1
ATOM 634 O O . ASP A 1 76 ? -4.612 -12.897 -5.937 1.00 95.81 76 ASP A O 1
ATOM 638 N N . VAL A 1 77 ? -2.914 -11.696 -6.766 1.00 94.88 77 VAL A N 1
ATOM 639 C CA . VAL A 1 77 ? -3.088 -10.567 -5.844 1.00 94.88 77 VAL A CA 1
ATOM 640 C C . VAL A 1 77 ? -4.313 -9.744 -6.233 1.00 94.88 77 VAL A C 1
ATOM 642 O O . VAL A 1 77 ? -5.113 -9.385 -5.369 1.00 94.88 77 VAL A O 1
ATOM 645 N N . ILE A 1 78 ? -4.487 -9.466 -7.529 1.00 96.44 78 ILE A N 1
ATOM 646 C CA . ILE A 1 78 ? -5.644 -8.722 -8.053 1.00 96.44 78 ILE A CA 1
ATOM 647 C C . ILE A 1 78 ? -6.956 -9.438 -7.701 1.00 96.44 78 ILE A C 1
ATOM 649 O O . ILE A 1 78 ? -7.960 -8.789 -7.403 1.00 96.44 78 ILE A O 1
ATOM 653 N N . GLN A 1 79 ? -6.955 -10.772 -7.705 1.00 97.19 79 GLN A N 1
ATOM 654 C CA . GLN A 1 79 ? -8.133 -11.583 -7.392 1.00 97.19 79 GLN A CA 1
ATOM 655 C C . GLN A 1 79 ? -8.612 -11.450 -5.942 1.00 97.19 79 GLN A C 1
ATOM 657 O O . GLN A 1 79 ? -9.791 -11.701 -5.694 1.00 97.19 79 GLN A O 1
ATOM 662 N N . PHE A 1 80 ? -7.768 -11.006 -5.002 1.00 96.44 80 PHE A N 1
ATOM 663 C CA . PHE A 1 80 ? -8.197 -10.806 -3.615 1.00 96.44 80 PHE A CA 1
ATOM 664 C C . PHE A 1 80 ? -9.293 -9.740 -3.467 1.00 96.44 80 PHE A C 1
ATOM 666 O O . PHE A 1 80 ? -10.156 -9.883 -2.604 1.00 96.44 80 PHE A O 1
ATOM 673 N N . ASP A 1 81 ? -9.276 -8.688 -4.294 1.00 97.56 81 ASP A N 1
ATOM 674 C CA . ASP A 1 81 ? -10.348 -7.684 -4.371 1.00 97.56 81 ASP A CA 1
ATOM 675 C C . ASP A 1 81 ? -10.332 -6.998 -5.747 1.00 97.56 81 ASP A C 1
ATOM 677 O O . ASP A 1 81 ? -9.832 -5.883 -5.937 1.00 97.56 81 ASP A O 1
ATOM 681 N N . ARG A 1 82 ? -10.878 -7.698 -6.747 1.00 97.00 82 ARG A N 1
ATOM 682 C CA . ARG A 1 82 ? -10.870 -7.237 -8.143 1.00 97.00 82 ARG A CA 1
ATOM 683 C C . ARG A 1 82 ? -11.637 -5.929 -8.335 1.00 97.00 82 ARG A C 1
ATOM 685 O O . ARG A 1 82 ? -11.250 -5.108 -9.164 1.00 97.00 82 ARG A O 1
ATOM 692 N N . SER A 1 83 ? -12.723 -5.737 -7.586 1.00 97.06 83 SER A N 1
ATOM 693 C CA . SER A 1 83 ? -13.525 -4.513 -7.664 1.00 97.06 83 SER A CA 1
ATOM 694 C C . SER A 1 83 ? -12.702 -3.309 -7.222 1.00 97.06 83 SER A C 1
ATOM 696 O O . SER A 1 83 ? -12.644 -2.307 -7.935 1.00 97.06 83 SER A O 1
ATOM 698 N N . PHE A 1 84 ? -12.014 -3.430 -6.087 1.00 96.81 84 PHE A N 1
ATOM 699 C CA . PHE A 1 84 ? -11.160 -2.368 -5.575 1.00 96.81 84 PHE A CA 1
ATOM 700 C C . PHE A 1 84 ? -9.944 -2.114 -6.475 1.00 96.81 84 PHE A C 1
ATOM 702 O O . PHE A 1 84 ? -9.612 -0.964 -6.755 1.00 96.81 84 PHE A O 1
ATOM 709 N N . TYR A 1 85 ? -9.315 -3.164 -7.014 1.00 96.75 85 TYR A N 1
ATOM 710 C CA . TYR A 1 85 ? -8.239 -2.996 -7.996 1.00 96.75 85 TYR A CA 1
ATOM 711 C C . TYR A 1 85 ? -8.697 -2.210 -9.237 1.00 96.75 85 TYR A C 1
ATOM 713 O O . TYR A 1 85 ? -8.008 -1.290 -9.681 1.00 96.75 85 TYR A O 1
ATOM 721 N N . ASN A 1 86 ? -9.882 -2.515 -9.772 1.00 95.88 86 ASN A N 1
ATOM 722 C CA . ASN A 1 86 ? -10.436 -1.788 -10.916 1.00 95.88 86 ASN A CA 1
ATOM 723 C C . ASN A 1 86 ? -10.684 -0.303 -10.593 1.00 95.88 86 ASN A C 1
ATOM 725 O O . ASN A 1 86 ? -10.495 0.550 -11.460 1.00 95.88 86 ASN A O 1
ATOM 729 N N . GLU A 1 87 ? -11.073 0.024 -9.356 1.00 96.19 87 GLU A N 1
ATOM 730 C CA . GLU A 1 87 ? -11.190 1.410 -8.890 1.00 96.19 87 GLU A CA 1
ATOM 731 C C . GLU A 1 87 ? -9.831 2.126 -8.900 1.00 96.19 87 GLU A C 1
ATOM 733 O O . GLU A 1 87 ? -9.733 3.243 -9.420 1.00 96.19 87 GLU A O 1
ATOM 738 N N . LEU A 1 88 ? -8.773 1.468 -8.409 1.00 95.12 88 LEU A N 1
ATOM 739 C CA . LEU A 1 88 ? -7.405 2.001 -8.446 1.00 95.12 88 LEU A CA 1
ATOM 740 C C . LEU A 1 88 ? -6.962 2.292 -9.886 1.00 95.12 88 LEU A C 1
ATOM 742 O O . LEU A 1 88 ? -6.505 3.399 -10.173 1.00 95.12 88 LEU A O 1
ATOM 746 N N . VAL A 1 89 ? -7.150 1.339 -10.804 1.00 94.81 89 VAL A N 1
ATOM 747 C CA . VAL A 1 89 ? -6.797 1.502 -12.227 1.00 94.81 89 VAL A CA 1
ATOM 748 C C . VAL A 1 89 ? -7.590 2.636 -12.874 1.00 94.81 89 VAL A C 1
ATOM 750 O O . VAL A 1 89 ? -7.020 3.448 -13.601 1.00 94.81 89 VAL A O 1
ATOM 753 N N . LYS A 1 90 ? -8.895 2.729 -12.592 1.00 94.25 90 LYS A N 1
ATOM 754 C CA . LYS A 1 90 ? -9.754 3.795 -13.124 1.00 94.25 90 LYS A CA 1
ATOM 755 C C . LYS A 1 90 ? -9.317 5.174 -12.633 1.00 94.25 90 LYS A C 1
ATOM 757 O O . LYS A 1 90 ? -9.374 6.139 -13.393 1.00 94.25 90 LYS A O 1
ATOM 762 N N . ARG A 1 91 ? -8.911 5.284 -11.364 1.00 93.19 91 ARG A N 1
ATOM 763 C CA . ARG A 1 91 ? -8.469 6.552 -10.769 1.00 93.19 91 ARG A CA 1
ATOM 764 C C . ARG A 1 91 ? -7.077 6.962 -11.235 1.00 93.19 91 ARG A C 1
ATOM 766 O O . ARG A 1 91 ? -6.832 8.161 -11.356 1.00 93.19 91 ARG A O 1
ATOM 773 N N . PHE A 1 92 ? -6.207 5.986 -11.484 1.00 91.62 92 PHE A N 1
ATOM 774 C CA . PHE A 1 92 ? -4.812 6.197 -11.847 1.00 91.62 92 PHE A CA 1
ATOM 775 C C . PHE A 1 92 ? -4.444 5.483 -13.161 1.00 91.62 92 PHE A C 1
ATOM 777 O O . PHE A 1 92 ? -3.798 4.426 -13.142 1.00 91.62 92 PHE A O 1
ATOM 784 N N . PRO A 1 93 ? -4.864 6.033 -14.315 1.00 85.25 93 PRO A N 1
ATOM 785 C CA . PRO A 1 93 ? -4.516 5.480 -15.617 1.00 85.25 93 PRO A CA 1
ATOM 786 C C . PRO A 1 93 ? -3.026 5.694 -15.942 1.00 85.25 93 PRO A C 1
ATOM 788 O O . PRO A 1 93 ? -2.457 6.753 -15.682 1.00 85.25 93 PRO A O 1
ATOM 791 N N . GLY A 1 94 ? -2.393 4.688 -16.555 1.00 80.38 94 GLY A N 1
ATOM 792 C CA . GLY A 1 94 ? -0.975 4.748 -16.934 1.00 80.38 94 GLY A CA 1
ATOM 793 C C . GLY A 1 94 ? -0.050 4.907 -15.723 1.00 80.38 94 GLY A C 1
ATOM 794 O O . GLY A 1 94 ? -0.170 4.133 -14.765 1.00 80.38 94 GLY A O 1
ATOM 795 N N . ASP A 1 95 ? 0.821 5.920 -15.779 1.00 76.56 95 ASP A N 1
ATOM 796 C CA . ASP A 1 95 ? 1.865 6.224 -14.784 1.00 76.56 95 ASP A CA 1
ATOM 797 C C . ASP A 1 95 ? 1.487 7.379 -13.846 1.00 76.56 95 ASP A C 1
ATOM 799 O O . ASP A 1 95 ? 2.329 7.908 -13.111 1.00 76.56 95 ASP A O 1
ATOM 803 N N . SER A 1 96 ? 0.211 7.780 -13.838 1.00 83.62 96 SER A N 1
ATOM 804 C CA . SER A 1 96 ? -0.277 8.921 -13.055 1.00 83.62 96 SER A CA 1
ATOM 805 C C . SER A 1 96 ? -0.098 8.750 -11.542 1.00 83.62 96 SER A C 1
ATOM 807 O O . SER A 1 96 ? -0.253 9.700 -10.792 1.00 83.62 96 SER A O 1
ATOM 809 N N . VAL A 1 97 ? 0.239 7.548 -11.071 1.00 84.19 97 VAL A N 1
ATOM 810 C CA . VAL A 1 97 ? 0.594 7.284 -9.672 1.00 84.19 97 VAL A CA 1
ATOM 811 C C . VAL A 1 97 ? 1.834 8.066 -9.226 1.00 84.19 97 VAL A C 1
ATOM 813 O O . VAL A 1 97 ? 1.950 8.416 -8.053 1.00 84.19 97 VAL A O 1
ATOM 816 N N . ASN A 1 98 ? 2.766 8.362 -10.134 1.00 8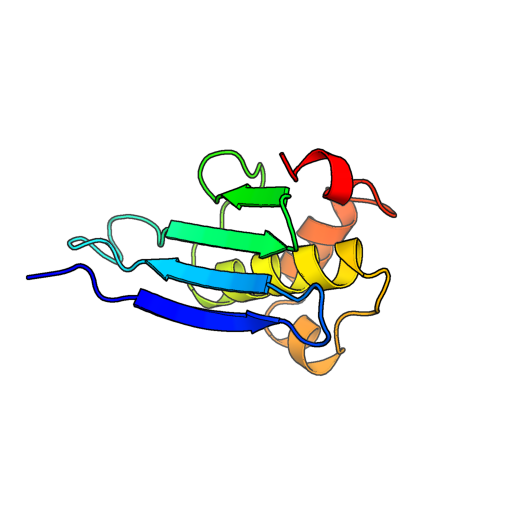2.69 98 ASN A N 1
ATOM 817 C CA . ASN A 1 98 ? 4.032 9.000 -9.768 1.00 82.69 98 ASN A CA 1
ATOM 818 C C . ASN A 1 98 ? 3.872 10.429 -9.224 1.00 82.69 98 ASN A C 1
ATOM 820 O O . ASN A 1 98 ? 4.778 10.897 -8.539 1.00 82.69 98 ASN A O 1
ATOM 824 N N . SER A 1 99 ? 2.740 11.101 -9.472 1.00 84.75 99 SER A N 1
ATOM 825 C CA . SER A 1 99 ? 2.437 12.414 -8.883 1.00 84.75 99 SER A CA 1
ATOM 826 C C . SER A 1 99 ? 2.031 12.351 -7.410 1.00 84.75 99 SER A C 1
ATOM 828 O O . SER A 1 99 ? 2.041 13.374 -6.736 1.00 84.75 99 SER A O 1
ATOM 830 N N . GLU A 1 100 ? 1.675 11.170 -6.900 1.00 87.75 100 GLU A N 1
ATOM 831 C CA . GLU A 1 100 ? 1.296 10.981 -5.492 1.00 87.75 100 GLU A CA 1
ATOM 832 C C . GLU A 1 100 ? 2.519 10.849 -4.576 1.00 87.75 100 GLU A C 1
ATOM 834 O O . GLU A 1 100 ? 2.415 10.984 -3.355 1.00 87.75 100 GLU A O 1
ATOM 839 N N . PHE A 1 101 ? 3.674 10.558 -5.173 1.00 85.31 101 PHE A N 1
ATOM 840 C CA . PHE A 1 101 ? 4.956 10.472 -4.499 1.00 85.31 101 PHE A CA 1
ATOM 841 C C . PHE A 1 101 ? 5.566 11.869 -4.338 1.00 85.31 101 PHE A C 1
ATOM 843 O O . PHE A 1 101 ? 5.794 12.561 -5.330 1.00 85.31 101 PHE A O 1
ATOM 850 N N . TYR A 1 102 ? 5.885 12.241 -3.098 1.00 85.69 102 TYR A N 1
ATOM 851 C CA . TYR A 1 102 ? 6.534 13.506 -2.735 1.00 85.69 102 TYR A CA 1
ATOM 852 C C . TYR A 1 102 ? 7.783 13.291 -1.877 1.00 85.69 102 TYR A C 1
ATOM 854 O O . TYR A 1 102 ? 7.976 12.154 -1.373 1.00 85.69 102 TYR A O 1
#

Foldseek 3Di:
DDWDKDKDWADDPPTWIKMWTDDPPPPVPPIKIKTDRNPWIATQVQDPDHDNDPLLSVVVNQVLVCLVVVHDDDPVSCVVPVPSNVVVCVVQPHNNSVVNID

Sequence (102 aa):
MSPSFILFHIVPFPGGYWRFYKPKKYPQKPLLWKVKIGDKQVVNTFFPIKASTLLQAFLICLFLISKHFNIEMPLDVIQFDRSFYNELVKRFPGDSVNSEFY

pLDDT: mean 89.3, std 8.44, range [54.16, 97.56]